Protein AF-A0A9E5DSZ0-F1 (afdb_monomer_lite)

Structure (mmCIF, N/CA/C/O backbone):
data_AF-A0A9E5DSZ0-F1
#
_entry.id   AF-A0A9E5DSZ0-F1
#
loop_
_atom_site.group_PDB
_atom_site.id
_atom_site.type_symbol
_atom_site.label_atom_id
_atom_site.label_alt_id
_atom_site.label_comp_id
_atom_site.label_asym_id
_atom_site.label_entity_id
_atom_site.label_seq_id
_atom_site.pdbx_PDB_ins_code
_atom_site.Cartn_x
_atom_site.Cartn_y
_atom_site.Cartn_z
_atom_site.occupancy
_atom_site.B_iso_or_equiv
_atom_site.auth_seq_id
_atom_site.auth_comp_id
_atom_site.auth_asym_id
_atom_site.auth_atom_id
_atom_site.pdbx_PDB_model_num
ATOM 1 N N . MET A 1 1 ? 13.995 -5.924 -33.086 1.00 34.78 1 MET A N 1
ATOM 2 C CA . MET A 1 1 ? 14.796 -6.522 -31.999 1.00 34.78 1 MET A CA 1
ATOM 3 C C . MET A 1 1 ? 14.530 -5.696 -30.753 1.00 34.78 1 MET A C 1
ATOM 5 O O . MET A 1 1 ? 15.194 -4.693 -30.542 1.00 34.78 1 MET A O 1
ATOM 9 N N . THR A 1 2 ? 13.468 -6.010 -30.015 1.00 39.19 2 THR A N 1
ATOM 10 C CA . THR A 1 2 ? 13.173 -5.355 -28.736 1.00 39.19 2 THR A CA 1
ATOM 11 C C . THR A 1 2 ? 14.132 -5.929 -27.705 1.00 39.19 2 THR A C 1
ATOM 13 O O . THR A 1 2 ? 14.076 -7.113 -27.388 1.00 39.19 2 THR A O 1
ATOM 16 N N . SER A 1 3 ? 15.076 -5.104 -27.262 1.00 38.94 3 SER A N 1
ATOM 17 C CA . SER A 1 3 ? 15.970 -5.433 -26.160 1.00 38.94 3 SER A CA 1
ATOM 18 C C . SER A 1 3 ? 15.102 -5.612 -24.912 1.00 38.94 3 SER A C 1
ATOM 20 O O . SER A 1 3 ? 14.600 -4.626 -24.380 1.00 38.94 3 SER A O 1
ATOM 22 N N . SER A 1 4 ? 14.859 -6.853 -24.482 1.00 49.28 4 SER A N 1
ATOM 23 C CA . SER A 1 4 ? 14.374 -7.124 -23.126 1.00 49.28 4 SER A CA 1
ATOM 24 C C . SER A 1 4 ? 15.507 -6.732 -22.189 1.00 49.28 4 SER A C 1
ATOM 26 O O . SER A 1 4 ? 16.421 -7.519 -21.946 1.00 49.28 4 SER A O 1
ATOM 28 N N . ALA A 1 5 ? 15.511 -5.474 -21.752 1.00 63.44 5 ALA A N 1
ATOM 29 C CA . ALA A 1 5 ? 16.403 -5.041 -20.694 1.00 63.44 5 ALA A CA 1
ATOM 30 C C . ALA A 1 5 ? 16.114 -5.918 -19.467 1.00 63.44 5 ALA A C 1
ATOM 32 O O . ALA A 1 5 ? 14.961 -6.145 -19.109 1.00 63.44 5 ALA A O 1
ATOM 33 N N . MET A 1 6 ? 17.158 -6.498 -18.880 1.00 81.94 6 MET A N 1
ATOM 34 C CA . MET A 1 6 ? 17.010 -7.232 -17.627 1.00 81.94 6 MET A CA 1
ATOM 35 C C . MET A 1 6 ? 16.632 -6.247 -16.520 1.00 81.94 6 MET A C 1
ATOM 37 O O . MET A 1 6 ? 17.188 -5.149 -16.465 1.00 81.94 6 MET A O 1
ATOM 41 N N . ILE A 1 7 ? 15.720 -6.661 -15.635 1.00 86.25 7 ILE A N 1
ATOM 42 C CA . ILE A 1 7 ? 15.458 -5.964 -14.371 1.00 86.25 7 ILE A CA 1
ATOM 43 C C . ILE A 1 7 ? 16.793 -5.734 -13.659 1.00 86.25 7 ILE A C 1
ATOM 45 O O . ILE A 1 7 ? 17.616 -6.643 -13.529 1.00 86.25 7 ILE A O 1
ATOM 49 N N . THR A 1 8 ? 17.004 -4.505 -13.212 1.00 88.38 8 THR A N 1
ATOM 50 C CA . THR A 1 8 ? 18.243 -4.046 -12.593 1.00 88.38 8 THR A CA 1
ATOM 51 C C . THR A 1 8 ? 18.118 -3.995 -11.074 1.00 88.38 8 THR A C 1
ATOM 53 O O . THR A 1 8 ? 17.025 -3.996 -10.502 1.00 88.38 8 THR A O 1
ATOM 56 N N . ILE A 1 9 ? 19.260 -3.902 -10.391 1.00 86.12 9 ILE A N 1
ATOM 57 C CA . ILE A 1 9 ? 19.278 -3.694 -8.940 1.00 86.12 9 ILE A CA 1
ATOM 58 C C . ILE A 1 9 ? 18.678 -2.340 -8.532 1.00 86.12 9 ILE A C 1
ATOM 60 O O . ILE A 1 9 ? 18.135 -2.219 -7.433 1.00 86.12 9 ILE A O 1
ATOM 64 N N . ASP A 1 10 ? 18.726 -1.345 -9.419 1.00 88.94 10 ASP A N 1
ATOM 65 C CA . ASP A 1 10 ? 18.137 -0.031 -9.172 1.00 88.94 10 ASP A CA 1
ATOM 66 C C . ASP A 1 10 ? 16.605 -0.099 -9.175 1.00 88.94 10 ASP A C 1
ATOM 68 O O . ASP A 1 10 ? 15.981 0.511 -8.308 1.00 88.94 10 ASP A O 1
ATOM 72 N N . ASP A 1 11 ? 15.999 -0.930 -10.032 1.00 89.88 11 ASP A N 1
ATOM 73 C CA . ASP A 1 11 ? 14.547 -1.180 -10.027 1.00 89.88 11 ASP A CA 1
ATOM 74 C C . ASP A 1 11 ? 14.088 -1.768 -8.683 1.00 89.88 11 ASP A C 1
ATOM 76 O O . ASP A 1 11 ? 13.119 -1.318 -8.061 1.00 89.88 11 ASP A O 1
ATOM 80 N N . VAL A 1 12 ? 14.839 -2.756 -8.189 1.00 88.19 12 VAL A N 1
ATOM 81 C CA . VAL A 1 12 ? 14.588 -3.422 -6.905 1.00 88.19 12 VAL A CA 1
ATOM 82 C C . VAL A 1 12 ? 14.749 -2.459 -5.729 1.00 88.19 12 VAL A C 1
ATOM 84 O O . VAL A 1 12 ? 13.949 -2.495 -4.784 1.00 88.19 12 VAL A O 1
ATOM 87 N N . ARG A 1 13 ? 15.765 -1.590 -5.782 1.00 88.50 13 ARG A N 1
ATOM 88 C CA . ARG A 1 13 ? 16.024 -0.570 -4.761 1.00 88.50 13 ARG A CA 1
ATOM 89 C C . ARG A 1 13 ? 14.938 0.501 -4.755 1.00 88.50 13 ARG A C 1
ATOM 91 O O . ARG A 1 13 ? 14.473 0.864 -3.676 1.00 88.50 13 ARG A O 1
ATOM 98 N N . ALA A 1 14 ? 14.507 0.970 -5.923 1.00 91.25 14 ALA A N 1
ATOM 99 C CA . ALA A 1 14 ? 13.444 1.962 -6.046 1.00 91.25 14 ALA A CA 1
ATOM 100 C C . ALA A 1 14 ? 12.129 1.445 -5.444 1.00 91.25 14 ALA A C 1
ATOM 102 O O . ALA A 1 14 ? 11.515 2.130 -4.626 1.00 91.25 14 ALA A O 1
ATOM 103 N N . ALA A 1 15 ? 11.743 0.204 -5.761 1.00 92.00 15 ALA A N 1
ATOM 104 C CA . ALA A 1 15 ? 10.557 -0.440 -5.190 1.00 92.00 15 ALA A CA 1
ATOM 105 C C . ALA A 1 15 ? 10.630 -0.571 -3.661 1.00 92.00 15 ALA A C 1
ATOM 107 O O . ALA A 1 15 ? 9.692 -0.188 -2.959 1.00 92.00 15 ALA A O 1
ATOM 108 N N . GLY A 1 16 ? 11.755 -1.067 -3.133 1.00 89.44 16 GLY A N 1
ATOM 109 C CA . GLY A 1 16 ? 11.957 -1.189 -1.687 1.00 89.44 16 GLY A CA 1
ATOM 110 C C . GLY 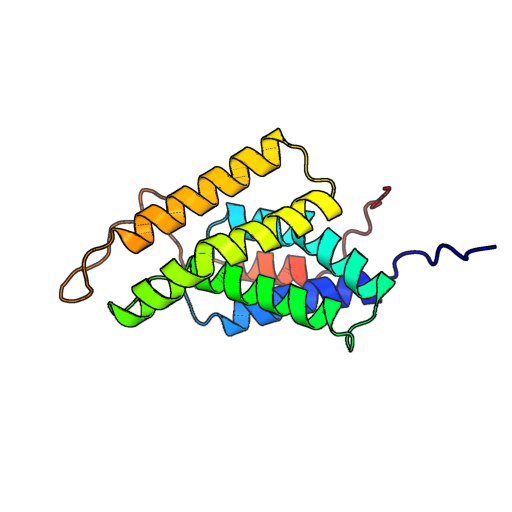A 1 16 ? 11.938 0.164 -0.969 1.00 89.44 16 GLY A C 1
ATOM 111 O O . GLY A 1 16 ? 11.323 0.297 0.090 1.00 89.44 16 GLY A O 1
ATOM 112 N N . SER A 1 17 ? 12.558 1.185 -1.569 1.00 90.38 17 SER A N 1
ATOM 113 C CA . SER A 1 17 ? 12.567 2.551 -1.042 1.00 90.38 17 SER A CA 1
ATOM 114 C C . SER A 1 17 ? 11.162 3.156 -1.006 1.00 90.38 17 SER A C 1
ATOM 116 O O . SER A 1 17 ? 10.767 3.700 0.022 1.00 90.38 17 SER A O 1
ATOM 118 N N . ALA A 1 18 ? 10.375 2.994 -2.074 1.00 92.88 18 ALA A N 1
ATOM 119 C CA . ALA A 1 18 ? 9.012 3.513 -2.149 1.00 92.88 18 ALA A CA 1
ATOM 120 C C . ALA A 1 18 ? 8.085 2.902 -1.087 1.00 92.88 18 ALA A C 1
ATOM 122 O O . ALA A 1 18 ? 7.369 3.638 -0.410 1.00 92.88 18 ALA A O 1
ATOM 123 N N . ILE A 1 19 ? 8.127 1.576 -0.899 1.00 91.88 19 ILE A N 1
ATOM 124 C CA . ILE A 1 19 ? 7.336 0.895 0.141 1.00 91.88 19 ILE A CA 1
ATOM 125 C C . ILE A 1 19 ? 7.735 1.402 1.526 1.00 91.88 19 ILE A C 1
ATOM 127 O O . ILE A 1 19 ? 6.875 1.711 2.346 1.00 91.88 19 ILE A O 1
ATOM 131 N N . ARG A 1 20 ? 9.038 1.521 1.786 1.00 86.12 20 ARG A N 1
ATOM 132 C CA 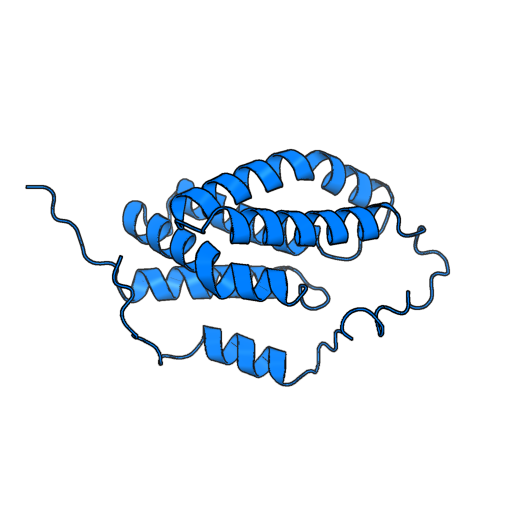. ARG A 1 20 ? 9.535 1.989 3.079 1.00 86.12 20 ARG A CA 1
ATOM 133 C C . ARG A 1 20 ? 9.115 3.418 3.380 1.00 86.12 20 ARG A C 1
ATOM 135 O O . ARG A 1 20 ? 8.656 3.678 4.484 1.00 86.12 20 ARG A O 1
ATOM 142 N N . GLN A 1 21 ? 9.282 4.321 2.416 1.00 88.44 21 GLN A N 1
ATOM 143 C CA . GLN A 1 21 ? 8.849 5.707 2.566 1.00 88.44 21 GLN A CA 1
ATOM 144 C C . GLN A 1 21 ? 7.347 5.761 2.828 1.00 88.44 21 GLN A C 1
ATOM 146 O O . GLN A 1 21 ? 6.929 6.391 3.784 1.00 88.44 21 GLN A O 1
ATOM 151 N N . ALA A 1 22 ? 6.543 4.994 2.088 1.00 89.75 22 ALA A N 1
ATOM 152 C CA . ALA A 1 22 ? 5.104 4.939 2.322 1.00 89.75 22 ALA A CA 1
ATOM 153 C C . ALA A 1 22 ? 4.732 4.417 3.726 1.00 89.75 22 ALA A C 1
ATOM 155 O O . ALA A 1 22 ? 3.786 4.921 4.324 1.00 89.75 22 ALA A O 1
ATOM 156 N N . ILE A 1 23 ? 5.466 3.435 4.267 1.00 84.50 23 ILE A N 1
ATOM 157 C CA . ILE A 1 23 ? 5.273 2.943 5.644 1.00 84.50 23 ILE A CA 1
ATOM 158 C C . ILE A 1 23 ? 5.683 4.008 6.668 1.00 84.50 23 ILE A C 1
ATOM 160 O O . ILE A 1 23 ? 4.974 4.204 7.650 1.00 84.50 23 ILE A O 1
ATOM 164 N N . ALA A 1 24 ? 6.805 4.696 6.446 1.00 83.31 24 ALA A N 1
ATOM 165 C CA . ALA A 1 24 ? 7.282 5.757 7.330 1.00 83.31 24 ALA A CA 1
ATOM 166 C C . ALA A 1 24 ? 6.342 6.979 7.334 1.00 83.31 24 ALA A C 1
ATOM 168 O O . ALA A 1 24 ? 6.083 7.538 8.395 1.00 83.31 24 ALA A O 1
ATOM 169 N N . ASP A 1 25 ? 5.798 7.345 6.169 1.00 81.06 25 ASP A N 1
ATOM 170 C CA . ASP A 1 25 ? 4.881 8.475 5.970 1.00 81.06 25 ASP A CA 1
ATOM 171 C C . ASP A 1 25 ? 3.507 8.255 6.623 1.00 81.06 25 ASP A C 1
ATOM 173 O O . ASP A 1 25 ? 2.800 9.217 6.914 1.00 81.06 25 ASP A O 1
ATOM 177 N N . ALA A 1 26 ? 3.092 6.999 6.812 1.00 76.75 26 ALA A N 1
ATOM 178 C CA . ALA A 1 26 ? 1.753 6.665 7.288 1.00 76.75 26 ALA A CA 1
ATOM 179 C C . ALA A 1 26 ? 1.503 7.040 8.765 1.00 76.75 26 ALA A C 1
ATOM 181 O O . ALA A 1 26 ? 0.351 7.000 9.182 1.00 76.75 26 ALA A O 1
ATOM 182 N N . ASP A 1 27 ? 2.547 7.393 9.530 1.00 69.06 27 ASP A N 1
ATOM 183 C CA . ASP A 1 27 ? 2.495 7.874 10.925 1.00 69.06 27 ASP A CA 1
ATOM 184 C C . ASP A 1 27 ? 1.418 7.178 11.786 1.00 69.06 27 ASP A C 1
ATOM 186 O O . ASP A 1 27 ? 0.441 7.776 12.240 1.00 69.06 27 ASP A O 1
ATOM 190 N N . GLY A 1 28 ? 1.554 5.858 11.957 1.00 68.06 28 GLY A N 1
ATOM 191 C CA . GLY A 1 28 ? 0.538 5.028 12.602 1.00 68.06 28 GLY A CA 1
ATOM 192 C C . GLY A 1 28 ? 1.056 3.679 13.110 1.00 68.06 28 GLY A C 1
ATOM 193 O O . GLY A 1 28 ? 2.244 3.369 12.973 1.00 68.06 28 GLY A O 1
ATOM 194 N N . PRO A 1 29 ? 0.183 2.859 13.733 1.00 71.88 29 PRO A N 1
ATOM 195 C CA . PRO A 1 29 ? 0.531 1.493 14.107 1.00 71.88 29 PRO A CA 1
ATOM 196 C C . PRO A 1 29 ? 0.976 0.687 12.885 1.00 71.88 29 PRO A C 1
ATOM 198 O O . PRO A 1 29 ? 0.610 0.987 11.748 1.00 71.88 29 PRO A O 1
ATOM 201 N N . LEU A 1 30 ? 1.746 -0.374 13.130 1.00 69.06 30 LEU A N 1
ATOM 202 C CA . LEU A 1 30 ? 2.203 -1.233 12.046 1.00 69.06 30 LEU A CA 1
ATOM 203 C C . LEU A 1 30 ? 1.019 -1.819 11.275 1.00 69.06 30 LEU A C 1
ATOM 205 O O . LEU A 1 30 ? 0.060 -2.284 11.903 1.00 69.06 30 LEU A O 1
ATOM 209 N N . PRO A 1 31 ? 1.102 -1.854 9.933 1.00 80.81 31 PRO A N 1
ATOM 210 C CA . PRO A 1 31 ? 0.094 -2.520 9.136 1.00 80.81 31 PRO A CA 1
ATOM 211 C C . PRO A 1 31 ? -0.020 -4.002 9.524 1.00 80.81 31 PRO A C 1
ATOM 213 O O . PRO A 1 31 ? 0.981 -4.614 9.918 1.00 80.81 31 PRO A O 1
ATOM 216 N N . PRO A 1 32 ? -1.209 -4.610 9.376 1.00 83.31 32 PRO A N 1
ATOM 217 C CA . PRO A 1 32 ? -1.393 -6.037 9.609 1.00 83.31 32 PRO A CA 1
ATOM 218 C C . PRO A 1 32 ? -0.382 -6.889 8.830 1.00 83.31 32 PRO A C 1
ATOM 220 O O . PRO A 1 32 ? -0.031 -6.564 7.694 1.00 83.31 32 PRO A O 1
ATOM 223 N N . ALA A 1 33 ? 0.047 -8.012 9.415 1.00 82.06 33 ALA A N 1
ATOM 224 C CA . ALA A 1 33 ? 1.100 -8.861 8.848 1.00 82.06 33 ALA A CA 1
ATOM 225 C C . ALA A 1 33 ? 0.830 -9.269 7.389 1.00 82.06 33 ALA A C 1
ATOM 227 O O . ALA A 1 33 ? 1.725 -9.156 6.557 1.00 82.06 33 ALA A O 1
ATOM 228 N N . PHE A 1 34 ? -0.411 -9.636 7.054 1.00 86.12 34 PHE A N 1
ATOM 229 C CA . PHE A 1 34 ? -0.778 -10.023 5.689 1.00 86.12 34 PHE A CA 1
ATOM 230 C C . PHE A 1 34 ? -0.565 -8.905 4.660 1.00 86.12 34 PHE A C 1
ATOM 232 O O . PHE A 1 34 ? -0.205 -9.168 3.512 1.00 86.12 34 PHE A O 1
ATOM 239 N N . LEU A 1 35 ? -0.769 -7.645 5.063 1.00 91.00 35 LEU A N 1
ATOM 240 C CA . LEU A 1 35 ? -0.555 -6.497 4.193 1.00 91.00 35 LEU A CA 1
ATOM 241 C C . LEU A 1 35 ? 0.940 -6.260 3.991 1.00 91.00 35 LEU A C 1
ATOM 243 O O . LEU A 1 35 ? 1.373 -5.999 2.874 1.00 91.00 35 LEU A O 1
ATOM 247 N N . ILE A 1 36 ? 1.740 -6.401 5.045 1.00 86.81 36 ILE A N 1
ATOM 248 C CA . ILE A 1 36 ? 3.195 -6.325 4.929 1.00 86.81 36 ILE A CA 1
ATOM 249 C C . ILE A 1 36 ? 3.736 -7.445 4.033 1.00 86.81 36 ILE A C 1
ATOM 251 O O . ILE A 1 36 ? 4.523 -7.173 3.131 1.00 86.81 36 ILE A O 1
ATOM 255 N N . GLU A 1 37 ? 3.295 -8.687 4.226 1.00 86.50 37 GLU A N 1
ATOM 256 C CA . GLU A 1 37 ? 3.697 -9.827 3.395 1.00 86.50 37 GLU A CA 1
ATOM 257 C C . GLU A 1 37 ? 3.364 -9.587 1.921 1.00 86.50 37 GLU A C 1
ATOM 259 O O . GLU A 1 37 ? 4.233 -9.749 1.062 1.00 86.50 37 GLU A O 1
ATOM 264 N N . PHE A 1 38 ? 2.152 -9.111 1.632 1.00 94.00 38 PHE A N 1
ATOM 265 C CA . PHE A 1 38 ? 1.746 -8.693 0.293 1.00 94.00 38 PHE A CA 1
ATOM 266 C C . PHE A 1 38 ? 2.640 -7.580 -0.279 1.00 94.00 38 PHE A C 1
ATOM 268 O O . PHE A 1 38 ? 3.094 -7.677 -1.422 1.00 94.00 38 PHE A O 1
ATOM 275 N N . LEU A 1 39 ? 2.931 -6.541 0.514 1.00 93.69 39 LEU A N 1
ATOM 276 C CA . LEU A 1 39 ? 3.759 -5.414 0.084 1.00 93.69 39 LEU A CA 1
ATOM 277 C C . LEU A 1 39 ? 5.183 -5.856 -0.272 1.00 93.69 39 LEU A C 1
ATOM 279 O O . LEU A 1 39 ? 5.730 -5.423 -1.282 1.00 93.69 39 LEU A O 1
ATOM 283 N N . LEU A 1 40 ? 5.772 -6.739 0.536 1.00 88.06 40 LEU A N 1
ATOM 284 C CA . LEU A 1 40 ? 7.145 -7.220 0.365 1.00 88.06 40 LEU A CA 1
ATOM 285 C C . LEU A 1 40 ? 7.311 -8.273 -0.738 1.00 88.06 40 LEU A C 1
ATOM 287 O O . LEU A 1 40 ? 8.439 -8.506 -1.179 1.00 88.06 40 LEU A O 1
ATOM 291 N N . SER A 1 41 ? 6.214 -8.892 -1.175 1.00 88.56 41 SER A N 1
ATOM 292 C CA . SER A 1 41 ? 6.192 -9.923 -2.212 1.00 88.56 41 SER A CA 1
ATOM 293 C C . SER A 1 41 ? 5.627 -9.365 -3.520 1.00 88.56 41 SER A C 1
ATOM 295 O O . SER A 1 41 ? 6.352 -8.759 -4.312 1.00 88.56 41 SER A O 1
ATOM 297 N N . GLU A 1 42 ? 4.329 -9.537 -3.739 1.00 92.06 42 GLU A N 1
ATOM 298 C CA . GLU A 1 42 ? 3.670 -9.307 -5.020 1.00 92.06 42 GLU A CA 1
ATOM 299 C C . GLU A 1 42 ? 3.606 -7.831 -5.387 1.00 92.06 42 GLU A C 1
ATOM 301 O O . GLU A 1 42 ? 3.890 -7.452 -6.525 1.00 92.06 42 GLU A O 1
ATOM 306 N N . TRP A 1 43 ? 3.348 -6.961 -4.412 1.00 96.44 43 TRP A N 1
ATOM 307 C CA . TRP A 1 43 ? 3.324 -5.526 -4.674 1.00 96.44 43 TRP A CA 1
ATOM 308 C C . TRP A 1 43 ? 4.708 -4.973 -5.024 1.00 96.44 43 TRP A C 1
ATOM 310 O O . TRP A 1 43 ? 4.843 -4.141 -5.923 1.00 96.44 43 TRP A O 1
ATOM 320 N N . ARG A 1 44 ? 5.763 -5.468 -4.362 1.00 94.19 44 ARG A N 1
ATOM 321 C CA . ARG A 1 44 ? 7.146 -5.115 -4.698 1.00 94.19 44 ARG A CA 1
ATOM 322 C C . ARG A 1 44 ? 7.492 -5.552 -6.118 1.00 94.19 44 ARG A C 1
ATOM 324 O O . ARG A 1 44 ? 8.102 -4.763 -6.831 1.00 94.19 44 ARG A O 1
ATOM 331 N N . ARG A 1 45 ? 7.083 -6.750 -6.556 1.00 91.38 45 ARG A N 1
ATOM 332 C CA . ARG A 1 45 ? 7.269 -7.198 -7.953 1.00 91.38 45 ARG A CA 1
ATOM 333 C C . ARG A 1 45 ? 6.579 -6.256 -8.940 1.00 91.38 45 ARG A C 1
ATOM 335 O O . ARG A 1 45 ? 7.195 -5.864 -9.928 1.00 91.38 45 ARG A O 1
ATOM 342 N N . TYR A 1 46 ? 5.351 -5.832 -8.639 1.00 95.06 46 TYR A N 1
ATOM 343 C CA . TYR A 1 46 ? 4.629 -4.865 -9.467 1.00 95.06 46 TYR A CA 1
ATOM 344 C C . TYR A 1 46 ? 5.343 -3.506 -9.552 1.00 95.06 46 TYR A C 1
ATOM 346 O O . TYR A 1 46 ? 5.500 -2.957 -10.643 1.00 95.06 46 TYR A O 1
ATOM 354 N N . LEU A 1 47 ? 5.840 -2.990 -8.424 1.00 94.81 47 LEU A N 1
ATOM 355 C CA . LEU A 1 47 ? 6.640 -1.764 -8.390 1.00 94.81 47 LEU A CA 1
ATOM 356 C C . LEU A 1 47 ? 7.929 -1.909 -9.210 1.00 94.81 47 LEU A C 1
ATOM 358 O O . LEU A 1 47 ? 8.210 -1.054 -10.044 1.00 94.81 47 LEU A O 1
ATOM 362 N N . VAL A 1 48 ? 8.682 -2.999 -9.036 1.00 93.81 48 VAL A N 1
ATOM 363 C CA . VAL A 1 48 ? 9.900 -3.271 -9.822 1.00 93.81 48 VAL A CA 1
ATOM 364 C C . VAL A 1 48 ? 9.596 -3.262 -11.317 1.00 93.81 48 VAL A C 1
ATOM 366 O O . VAL A 1 48 ? 10.296 -2.600 -12.079 1.00 93.81 48 VAL A O 1
ATOM 369 N N . TYR A 1 49 ? 8.527 -3.945 -11.730 1.00 92.75 49 TYR A N 1
ATOM 370 C CA . TYR A 1 49 ? 8.088 -3.958 -13.120 1.00 92.75 49 TYR A CA 1
ATOM 371 C C . TYR A 1 49 ? 7.773 -2.545 -13.632 1.00 92.75 49 TYR A C 1
ATOM 373 O O . TYR A 1 49 ? 8.278 -2.150 -14.680 1.00 92.75 49 TYR A O 1
ATOM 381 N N . LEU A 1 50 ? 6.992 -1.752 -12.892 1.00 93.44 50 LEU A N 1
ATOM 382 C CA . LEU A 1 50 ? 6.641 -0.394 -13.319 1.00 93.44 50 LEU A CA 1
ATOM 383 C C . LEU A 1 50 ? 7.843 0.550 -13.371 1.00 93.44 50 LEU A C 1
ATOM 385 O O . LEU A 1 50 ? 7.949 1.336 -14.313 1.00 93.44 50 LEU A O 1
ATOM 389 N N . HIS A 1 51 ? 8.748 0.466 -12.395 1.00 94.25 51 HIS A N 1
ATOM 390 C CA . HIS A 1 51 ? 9.983 1.244 -12.415 1.00 94.25 51 HIS A CA 1
ATOM 391 C C . HIS A 1 51 ? 10.829 0.881 -13.632 1.00 94.25 51 HIS A C 1
ATOM 393 O O . HIS A 1 51 ? 11.281 1.767 -14.348 1.00 94.25 51 HIS A O 1
ATOM 399 N N . HIS A 1 52 ? 10.974 -0.411 -13.917 1.00 93.06 52 HIS A N 1
ATOM 400 C CA . HIS A 1 52 ? 11.741 -0.876 -15.062 1.00 93.06 52 HIS A CA 1
ATOM 401 C C . HIS A 1 52 ? 11.158 -0.383 -16.396 1.00 93.06 52 HIS A C 1
ATOM 403 O O . HIS A 1 52 ? 11.892 0.033 -17.290 1.00 93.06 52 HIS A O 1
ATOM 409 N N . GLN A 1 53 ? 9.828 -0.404 -16.535 1.00 92.88 53 GLN A N 1
ATOM 410 C CA . GLN A 1 53 ? 9.154 0.001 -17.772 1.00 92.88 53 GLN A CA 1
ATOM 411 C C . GLN A 1 53 ? 9.132 1.518 -17.993 1.00 92.88 53 GLN A C 1
ATOM 413 O O . GLN A 1 53 ? 9.118 1.968 -19.140 1.00 92.88 53 GLN A O 1
ATOM 418 N N . HIS A 1 54 ? 9.076 2.316 -16.924 1.00 92.62 54 HIS A N 1
ATOM 419 C CA . HIS A 1 54 ? 8.759 3.743 -17.041 1.00 92.62 54 HIS A CA 1
ATOM 420 C C . HIS A 1 54 ? 9.740 4.686 -16.334 1.00 92.62 54 HIS A C 1
ATOM 422 O O . HIS A 1 54 ? 9.793 5.864 -16.682 1.00 92.62 54 HIS A O 1
ATOM 428 N N . GLY A 1 55 ? 10.523 4.197 -15.375 1.00 90.94 55 GLY A N 1
ATOM 429 C CA . GLY A 1 55 ? 11.406 4.995 -14.527 1.00 90.94 55 GLY A CA 1
ATOM 430 C C . GLY A 1 55 ? 10.686 5.721 -13.384 1.00 90.94 55 GLY A C 1
ATOM 431 O O . GLY A 1 55 ? 9.458 5.858 -13.367 1.00 90.94 55 GLY A O 1
ATOM 432 N N . VAL A 1 56 ? 11.476 6.205 -12.421 1.00 88.50 56 VAL A N 1
ATOM 433 C CA . VAL A 1 56 ? 11.010 6.856 -11.180 1.00 88.50 56 VAL A CA 1
ATOM 434 C C . VAL A 1 56 ? 10.283 8.192 -11.396 1.00 88.50 56 VAL A C 1
ATOM 436 O O . VAL A 1 56 ? 9.401 8.541 -10.620 1.00 88.50 56 VAL A O 1
ATOM 439 N N . ASP A 1 57 ? 10.591 8.930 -12.462 1.00 89.88 57 ASP A N 1
ATOM 440 C CA . ASP A 1 57 ? 9.980 10.247 -12.725 1.00 89.88 57 ASP A CA 1
ATOM 441 C C . ASP A 1 57 ? 8.670 10.152 -13.525 1.00 89.88 57 ASP A C 1
ATOM 443 O O . ASP A 1 57 ? 8.103 11.153 -13.969 1.00 89.88 57 ASP A O 1
ATOM 447 N N . SER A 1 58 ? 8.180 8.933 -13.749 1.00 94.50 58 SER A N 1
ATOM 448 C CA . SER A 1 58 ? 7.030 8.687 -14.607 1.00 94.50 58 SER A CA 1
ATOM 449 C C . SER A 1 58 ? 5.698 8.795 -13.863 1.00 94.50 58 SER A C 1
ATOM 451 O O . SER A 1 58 ? 5.566 8.428 -12.694 1.00 94.50 58 SER A O 1
ATOM 453 N N . ALA A 1 59 ? 4.659 9.243 -14.573 1.00 95.25 59 ALA A N 1
ATOM 454 C CA . ALA A 1 59 ? 3.302 9.274 -14.030 1.00 95.25 59 ALA A CA 1
ATOM 455 C C . ALA A 1 59 ? 2.784 7.881 -13.593 1.00 95.25 59 ALA A C 1
ATOM 457 O O . ALA A 1 59 ? 2.174 7.804 -12.525 1.00 95.25 59 ALA A O 1
ATOM 458 N N . PRO A 1 60 ? 3.041 6.774 -14.329 1.00 93.94 60 PRO A N 1
ATOM 459 C CA . PRO A 1 60 ? 2.688 5.429 -13.869 1.00 93.94 60 PRO A CA 1
ATOM 460 C C . PRO A 1 60 ? 3.356 5.046 -12.544 1.00 93.94 60 PRO A C 1
ATOM 462 O O . PRO A 1 60 ? 2.685 4.522 -11.654 1.00 93.94 60 PRO A O 1
ATOM 465 N N . TRP A 1 61 ? 4.648 5.352 -12.382 1.00 95.75 61 TRP A N 1
ATOM 466 C CA . TRP A 1 61 ? 5.359 5.115 -11.128 1.00 95.75 61 TRP A CA 1
ATOM 467 C C . TRP A 1 61 ? 4.767 5.938 -9.980 1.00 95.75 61 TRP A C 1
ATOM 469 O O . TRP A 1 61 ? 4.374 5.383 -8.954 1.00 95.75 61 TRP A O 1
ATOM 479 N N . ALA A 1 62 ? 4.620 7.252 -10.168 1.00 95.62 62 ALA A N 1
ATOM 480 C CA . ALA A 1 62 ? 4.040 8.128 -9.154 1.00 95.62 62 ALA A CA 1
ATOM 481 C C . ALA A 1 62 ? 2.637 7.660 -8.725 1.00 95.62 62 ALA A C 1
ATOM 483 O O . ALA A 1 62 ? 2.330 7.628 -7.531 1.00 95.62 62 ALA A O 1
ATOM 484 N N . SER A 1 63 ? 1.813 7.221 -9.684 1.00 95.44 63 SER A N 1
ATOM 485 C CA . SER A 1 63 ? 0.474 6.693 -9.420 1.00 95.44 63 SER A CA 1
ATOM 486 C C . SER A 1 63 ? 0.495 5.423 -8.569 1.00 95.44 63 SER A C 1
ATOM 488 O O . SER A 1 63 ? -0.335 5.290 -7.675 1.00 95.44 63 SER A O 1
ATOM 490 N N . VAL A 1 64 ? 1.402 4.471 -8.813 1.00 96.06 64 VAL A N 1
ATOM 491 C CA . VAL A 1 64 ? 1.432 3.229 -8.018 1.00 96.06 64 VAL A CA 1
ATOM 492 C C . VAL A 1 64 ? 2.019 3.450 -6.622 1.00 96.06 64 VAL A C 1
ATOM 494 O O . VAL A 1 64 ? 1.578 2.827 -5.651 1.00 96.06 64 VAL A O 1
ATOM 497 N N . VAL A 1 65 ? 2.963 4.384 -6.478 1.00 96.06 65 VAL A N 1
ATOM 498 C CA . VAL A 1 65 ? 3.466 4.786 -5.159 1.00 96.06 65 VAL A CA 1
ATOM 499 C C . VAL A 1 65 ? 2.341 5.453 -4.356 1.00 96.06 65 VAL A C 1
ATOM 501 O O . VAL A 1 65 ? 2.177 5.155 -3.175 1.00 96.06 65 VAL A O 1
ATOM 504 N N . ASP A 1 66 ? 1.502 6.275 -4.990 1.00 95.50 66 ASP A N 1
ATOM 505 C CA . ASP A 1 66 ? 0.291 6.820 -4.362 1.00 95.50 66 ASP A CA 1
ATOM 506 C C . ASP A 1 66 ? -0.706 5.725 -3.934 1.00 95.50 66 ASP A C 1
ATOM 508 O O . ASP A 1 66 ? -1.181 5.740 -2.799 1.00 95.50 66 ASP A O 1
ATOM 512 N N . VAL A 1 67 ? -0.962 4.718 -4.781 1.00 96.69 67 VAL A N 1
ATOM 513 C CA . VAL A 1 67 ? -1.798 3.559 -4.405 1.00 96.69 67 VAL A CA 1
ATOM 514 C C . VAL A 1 67 ? -1.222 2.839 -3.183 1.00 96.69 67 VAL A C 1
ATOM 516 O O . VAL A 1 67 ? -1.973 2.469 -2.285 1.00 96.69 67 VAL A O 1
ATOM 519 N N . THR A 1 68 ? 0.104 2.692 -3.108 1.00 95.75 68 THR A N 1
ATOM 520 C CA . THR A 1 68 ? 0.793 2.091 -1.952 1.00 95.75 68 THR A CA 1
ATOM 521 C C . THR A 1 68 ? 0.514 2.874 -0.669 1.00 95.75 68 THR A C 1
ATOM 523 O O . THR A 1 68 ? 0.139 2.283 0.344 1.00 95.75 68 THR A O 1
ATOM 526 N N . ARG A 1 69 ? 0.632 4.209 -0.717 1.00 93.19 69 ARG A N 1
ATOM 527 C CA . ARG A 1 69 ? 0.319 5.080 0.427 1.00 93.19 69 ARG A CA 1
ATOM 528 C C . ARG A 1 69 ? -1.147 4.970 0.828 1.00 93.19 69 ARG A C 1
ATOM 530 O O . ARG A 1 69 ? -1.442 4.750 1.997 1.00 93.19 69 ARG A O 1
ATOM 537 N N . ARG A 1 70 ? -2.076 5.057 -0.129 1.00 92.50 70 ARG A N 1
ATOM 538 C CA . ARG A 1 70 ? -3.517 4.935 0.147 1.00 92.50 70 ARG A CA 1
ATOM 539 C C . ARG A 1 70 ? -3.893 3.567 0.709 1.00 92.50 70 ARG A C 1
ATOM 541 O O . ARG A 1 70 ? -4.754 3.499 1.580 1.00 92.50 70 ARG A O 1
ATOM 548 N N . LEU A 1 71 ? -3.240 2.495 0.261 1.00 94.50 71 LEU A N 1
ATOM 549 C CA . LEU A 1 71 ? -3.438 1.157 0.812 1.00 94.50 71 LEU A CA 1
ATOM 550 C C . LEU A 1 71 ? -3.039 1.098 2.290 1.00 94.50 71 LEU A C 1
ATOM 552 O O . LEU A 1 71 ? -3.830 0.629 3.107 1.00 94.50 71 LEU A O 1
ATOM 556 N N . LEU A 1 72 ? -1.867 1.629 2.637 1.00 90.56 72 LEU A N 1
ATOM 557 C CA . LEU A 1 72 ? -1.395 1.704 4.021 1.00 90.56 72 LEU A CA 1
ATOM 558 C C . LEU A 1 72 ? -2.303 2.578 4.893 1.00 90.56 72 LEU A C 1
ATOM 560 O O . LEU A 1 72 ? -2.717 2.146 5.964 1.00 90.56 72 LEU A O 1
ATOM 564 N N . LEU A 1 73 ? -2.694 3.759 4.410 1.00 87.00 73 LEU A N 1
ATOM 565 C CA . LEU A 1 73 ? -3.612 4.647 5.130 1.00 87.00 73 LEU A CA 1
ATOM 566 C C . LEU A 1 73 ? -4.999 4.018 5.331 1.00 87.00 73 LEU A C 1
ATOM 568 O O . LEU A 1 73 ? -5.640 4.257 6.349 1.00 87.00 73 LEU A O 1
ATOM 572 N N . SER A 1 74 ? -5.464 3.182 4.395 1.00 89.25 74 SER A N 1
ATOM 573 C CA . SER A 1 74 ? -6.795 2.561 4.473 1.00 89.25 74 SER A CA 1
ATOM 574 C C . SER A 1 74 ? -6.963 1.570 5.627 1.00 89.25 74 SER A C 1
ATOM 576 O O . SER A 1 74 ? -8.095 1.224 5.959 1.00 89.25 74 SER A O 1
ATOM 578 N N . VAL A 1 75 ? -5.860 1.092 6.213 1.00 87.81 75 VAL A N 1
ATOM 579 C CA . VAL A 1 75 ? -5.874 0.139 7.333 1.00 87.81 75 VAL A CA 1
ATOM 580 C C . VAL A 1 75 ? -5.544 0.787 8.678 1.00 87.81 75 VAL A C 1
ATOM 582 O O . VAL A 1 75 ? -5.478 0.088 9.689 1.00 87.81 75 VAL A O 1
ATOM 585 N N . LEU A 1 76 ? -5.334 2.105 8.708 1.00 83.75 76 LEU A N 1
ATOM 586 C CA . LEU A 1 76 ? -5.113 2.831 9.952 1.00 83.75 76 LEU A CA 1
ATOM 587 C C . LEU A 1 76 ? -6.437 3.100 10.682 1.00 83.75 76 LEU A C 1
ATOM 589 O O . LEU A 1 76 ? -7.486 3.214 10.040 1.00 83.75 76 LEU A O 1
ATOM 593 N N . PRO A 1 77 ? -6.405 3.239 12.022 1.00 76.06 77 PRO A N 1
ATOM 594 C CA . PRO A 1 77 ? -7.557 3.693 12.790 1.00 76.06 77 PRO A CA 1
ATOM 595 C C . PRO A 1 77 ? -8.133 4.996 12.224 1.00 76.06 77 PRO A C 1
ATOM 597 O O . PRO A 1 77 ? -7.423 5.988 12.071 1.00 76.06 77 PRO A O 1
ATOM 600 N N . LEU A 1 78 ? -9.431 4.986 11.923 1.00 76.94 78 LEU A N 1
ATOM 601 C CA . LEU A 1 78 ? -10.145 6.155 11.416 1.00 76.94 78 LEU A CA 1
ATOM 602 C C . LEU A 1 78 ? -10.567 7.030 12.600 1.00 76.94 78 LEU A C 1
ATOM 604 O O . LEU A 1 78 ? -11.179 6.524 13.545 1.00 76.94 78 LEU A O 1
ATOM 608 N N . GLY A 1 79 ? -10.245 8.323 12.553 1.00 71.56 79 GLY A N 1
ATOM 609 C CA . GLY A 1 79 ? -10.597 9.276 13.602 1.00 71.56 79 GLY A CA 1
ATOM 610 C C . GLY A 1 79 ? -12.072 9.665 13.557 1.00 71.56 79 GLY A C 1
ATOM 611 O O . GLY A 1 79 ? -12.938 8.926 14.031 1.00 71.56 79 GLY A O 1
ATOM 612 N N . ASP A 1 80 ? -12.368 10.852 13.042 1.00 70.00 80 ASP A N 1
ATOM 613 C CA . ASP A 1 80 ? -13.726 11.401 13.008 1.00 70.00 80 ASP A CA 1
ATOM 614 C C . ASP A 1 80 ? -14.578 10.857 11.839 1.00 70.00 80 ASP A C 1
ATOM 616 O O . ASP A 1 80 ? -14.133 10.075 10.989 1.00 70.00 80 ASP A O 1
ATOM 620 N N . ALA A 1 81 ? -15.860 11.228 11.826 1.00 73.94 81 ALA A N 1
ATOM 621 C CA . ALA A 1 81 ? -16.805 10.834 10.784 1.00 73.94 81 ALA A CA 1
ATOM 622 C C . ALA A 1 81 ? -16.387 11.287 9.369 1.00 73.94 81 ALA A C 1
ATOM 624 O O . ALA A 1 81 ? -16.665 10.575 8.399 1.00 73.94 81 ALA A O 1
ATOM 625 N N . ASP A 1 82 ? -15.680 12.412 9.242 1.00 74.31 82 ASP A N 1
ATOM 626 C CA . ASP A 1 82 ? -15.230 12.942 7.954 1.00 74.31 82 ASP A CA 1
ATOM 627 C C . ASP A 1 82 ? -14.107 12.076 7.373 1.00 74.31 82 ASP A C 1
ATOM 629 O O . ASP A 1 82 ? -14.162 11.685 6.202 1.00 74.31 82 ASP A O 1
ATOM 633 N N . GLN A 1 83 ? -13.145 11.663 8.203 1.00 73.50 83 GLN A N 1
ATOM 634 C CA . GLN A 1 83 ? -12.113 10.700 7.813 1.00 73.50 83 GLN A CA 1
ATOM 635 C C . GLN A 1 83 ? -12.711 9.348 7.407 1.00 73.50 83 GLN A C 1
ATOM 637 O O . GLN A 1 83 ? -12.308 8.774 6.390 1.00 73.50 83 GLN A O 1
ATOM 642 N N . ARG A 1 84 ? -13.716 8.851 8.145 1.00 78.94 84 ARG A N 1
ATOM 643 C CA . ARG A 1 84 ? -14.429 7.615 7.770 1.00 78.94 84 ARG A CA 1
ATOM 644 C C . ARG A 1 84 ? -15.124 7.741 6.418 1.00 78.94 84 ARG A C 1
ATOM 646 O O . ARG A 1 84 ? -15.064 6.810 5.611 1.00 78.94 84 ARG A O 1
ATOM 653 N N . SER A 1 85 ? -15.766 8.878 6.158 1.00 79.19 85 SER A N 1
ATOM 654 C CA . SER A 1 85 ? -16.453 9.152 4.893 1.00 79.19 85 SER A CA 1
ATOM 655 C C . SER A 1 85 ? -15.473 9.201 3.718 1.00 79.19 85 SER A C 1
ATOM 657 O O . SER A 1 85 ? -15.692 8.531 2.707 1.00 79.19 85 SER A O 1
ATOM 659 N N . LEU A 1 86 ? -14.350 9.910 3.871 1.00 77.88 86 LEU A N 1
ATOM 660 C CA . LEU A 1 86 ? -13.306 10.007 2.847 1.0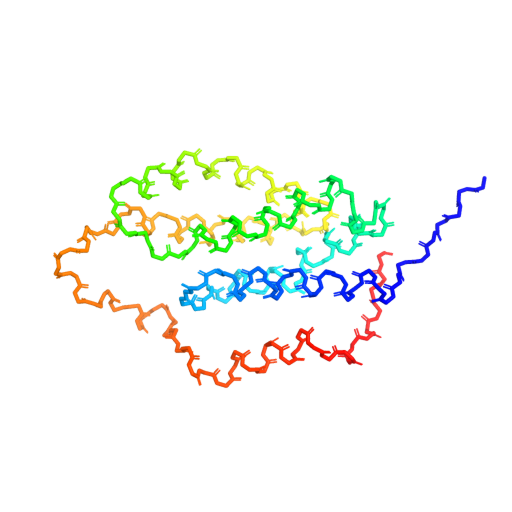0 77.88 86 LEU A CA 1
ATOM 661 C C . LEU A 1 86 ? -12.720 8.638 2.487 1.00 77.88 86 LEU A C 1
ATOM 663 O O . LEU A 1 86 ? -12.618 8.300 1.305 1.00 77.88 86 LEU A O 1
ATOM 667 N N . VAL A 1 87 ? -12.389 7.819 3.490 1.00 77.75 87 VAL A N 1
ATOM 668 C CA . VAL A 1 87 ? -11.881 6.461 3.252 1.00 77.75 87 VAL A CA 1
ATOM 669 C C . VAL A 1 87 ? -12.942 5.602 2.568 1.00 77.75 87 VAL A C 1
ATOM 671 O O . VAL A 1 87 ? -12.654 4.985 1.543 1.00 77.75 87 VAL A O 1
ATOM 674 N N . SER A 1 88 ? -14.188 5.632 3.048 1.00 82.69 88 SER A N 1
ATOM 675 C CA . SER A 1 88 ? -15.296 4.865 2.460 1.00 82.69 88 SER A CA 1
ATOM 676 C C . SER A 1 88 ? -15.509 5.169 0.976 1.00 82.69 88 SER A C 1
ATOM 678 O O . SER A 1 88 ? -15.677 4.252 0.172 1.00 82.69 88 SER A O 1
ATOM 680 N N . GLN A 1 89 ? -15.454 6.447 0.593 1.00 86.06 89 GLN A N 1
ATOM 681 C CA . GLN A 1 89 ? -15.611 6.881 -0.798 1.00 86.06 89 GLN A CA 1
ATOM 682 C C . GLN A 1 89 ? -14.438 6.436 -1.688 1.00 86.06 89 GLN A C 1
ATOM 684 O O . GLN A 1 89 ? -14.629 6.146 -2.870 1.00 86.06 89 GLN A O 1
ATOM 689 N N . GLY A 1 90 ? -13.226 6.351 -1.129 1.00 88.06 90 GLY A N 1
ATOM 690 C CA . GLY A 1 90 ? -12.015 5.950 -1.849 1.00 88.06 90 GLY A CA 1
ATOM 691 C C . GLY A 1 90 ? -11.803 4.437 -1.982 1.00 88.06 90 GLY A C 1
ATOM 692 O O . GLY A 1 90 ? -11.051 4.007 -2.861 1.00 88.06 90 GLY A O 1
ATOM 693 N N . LEU A 1 91 ? -12.459 3.619 -1.152 1.00 89.88 91 LEU A N 1
ATOM 694 C CA . LEU A 1 91 ? -12.170 2.184 -1.024 1.00 89.88 91 LEU A CA 1
ATOM 695 C C . LEU A 1 91 ? -12.382 1.385 -2.313 1.00 89.88 91 LEU A C 1
ATOM 697 O O . LEU A 1 91 ? -11.516 0.598 -2.690 1.00 89.88 91 LEU A O 1
ATOM 701 N N . LEU A 1 92 ? -13.501 1.580 -3.018 1.00 90.06 92 LEU A N 1
ATOM 702 C CA . LEU A 1 92 ? -13.780 0.821 -4.246 1.00 90.06 92 LEU A CA 1
ATOM 703 C C . LEU A 1 92 ? -12.730 1.085 -5.328 1.00 90.06 92 LEU A C 1
ATOM 705 O O . LEU A 1 92 ? -12.263 0.152 -5.984 1.00 90.06 92 LEU A O 1
ATOM 709 N N . ARG A 1 93 ? -12.328 2.352 -5.478 1.00 94.38 93 ARG A N 1
ATOM 710 C CA . ARG A 1 93 ? -11.265 2.746 -6.402 1.00 94.38 93 ARG A CA 1
ATOM 711 C C . ARG A 1 93 ? -9.935 2.112 -6.000 1.00 94.38 93 ARG A C 1
ATOM 713 O O . ARG A 1 93 ? -9.289 1.500 -6.845 1.00 94.38 93 ARG A O 1
ATOM 720 N N . LEU A 1 94 ? -9.567 2.214 -4.723 1.00 95.25 94 LEU A N 1
ATOM 721 C CA . LEU A 1 94 ? -8.336 1.634 -4.190 1.00 95.25 94 LEU A CA 1
ATOM 722 C C . LEU A 1 94 ? -8.272 0.120 -4.433 1.00 95.25 94 LEU A C 1
ATOM 724 O O . LEU A 1 94 ? -7.274 -0.378 -4.941 1.00 95.25 94 LEU A O 1
ATOM 728 N N . VAL A 1 95 ? -9.346 -0.615 -4.137 1.00 95.25 95 VAL A N 1
ATOM 729 C CA . VAL A 1 95 ? -9.413 -2.064 -4.386 1.00 95.25 95 VAL A CA 1
ATOM 730 C C . VAL A 1 95 ? -9.273 -2.378 -5.878 1.00 95.25 95 VAL A C 1
ATOM 732 O O . VAL A 1 95 ? -8.603 -3.347 -6.234 1.00 95.25 95 VAL A O 1
ATOM 735 N N . GLY A 1 96 ? -9.868 -1.566 -6.757 1.00 96.81 96 GLY A N 1
ATOM 736 C CA . GLY A 1 96 ? -9.690 -1.691 -8.205 1.00 96.81 96 GLY A CA 1
ATOM 737 C C . GLY A 1 96 ? -8.229 -1.533 -8.634 1.00 96.81 96 GLY A C 1
ATOM 738 O O . GLY A 1 96 ? -7.711 -2.365 -9.374 1.00 96.81 96 GLY A O 1
ATOM 739 N N . GLU A 1 97 ? -7.542 -0.516 -8.120 1.00 97.06 97 GLU A N 1
ATOM 740 C CA . GLU A 1 97 ? -6.126 -0.254 -8.410 1.00 97.06 97 GLU A CA 1
ATOM 741 C C . GLU A 1 97 ? -5.208 -1.354 -7.843 1.00 97.06 97 GLU A C 1
ATOM 743 O O . GLU A 1 97 ? -4.272 -1.794 -8.512 1.00 97.06 97 GLU A O 1
ATOM 748 N N . VAL A 1 98 ? -5.511 -1.873 -6.649 1.00 97.06 98 VAL A N 1
ATOM 749 C CA . VAL A 1 98 ? -4.781 -3.001 -6.048 1.00 97.06 98 VAL A CA 1
ATOM 750 C C . VAL A 1 98 ? -4.959 -4.281 -6.865 1.00 97.06 98 VAL A C 1
ATOM 752 O O . VAL A 1 98 ? -3.991 -5.004 -7.090 1.00 97.06 98 VAL A O 1
ATOM 755 N N . ARG A 1 99 ? -6.166 -4.550 -7.380 1.00 96.50 99 ARG A N 1
ATOM 756 C CA . ARG A 1 99 ? -6.421 -5.698 -8.267 1.00 96.50 99 ARG A CA 1
ATOM 757 C C . ARG A 1 99 ? -5.608 -5.641 -9.556 1.00 96.50 99 ARG A C 1
ATOM 759 O O . ARG A 1 99 ? -5.138 -6.682 -10.006 1.00 96.50 99 ARG A O 1
ATOM 766 N N . VAL A 1 100 ? -5.411 -4.451 -10.126 1.00 95.69 100 VAL A N 1
ATOM 767 C CA . VAL A 1 100 ? -4.523 -4.279 -11.287 1.00 95.69 100 VAL A CA 1
ATOM 768 C C . VAL A 1 100 ? -3.098 -4.701 -10.927 1.00 95.69 100 VAL A C 1
ATOM 770 O O . VAL A 1 100 ? -2.506 -5.495 -11.652 1.00 95.69 100 VAL A O 1
ATOM 773 N N . GLY A 1 101 ? -2.572 -4.244 -9.787 1.00 93.75 101 GLY A N 1
ATOM 774 C CA . GLY A 1 101 ? -1.227 -4.627 -9.348 1.00 93.75 101 GLY A CA 1
ATOM 775 C C . GLY A 1 101 ? -1.073 -6.123 -9.059 1.00 93.75 101 GLY A C 1
ATOM 776 O O . GLY A 1 101 ? -0.087 -6.717 -9.478 1.00 93.75 101 GLY A O 1
ATOM 777 N N . ILE A 1 102 ? -2.073 -6.752 -8.432 1.00 95.06 102 ILE A N 1
ATOM 778 C CA . ILE A 1 102 ? -2.140 -8.213 -8.226 1.00 95.06 102 ILE A CA 1
ATOM 779 C C . ILE A 1 102 ? -2.038 -8.961 -9.561 1.00 95.06 102 ILE A C 1
ATOM 781 O O . ILE A 1 102 ? -1.256 -9.904 -9.678 1.00 95.06 102 ILE A O 1
ATOM 785 N N . ALA A 1 103 ? -2.822 -8.542 -10.559 1.00 94.31 103 ALA A N 1
ATOM 786 C CA . ALA A 1 103 ? -2.850 -9.194 -11.864 1.00 94.31 103 ALA A CA 1
ATOM 787 C C . ALA A 1 103 ? -1.508 -9.053 -12.596 1.00 94.31 103 ALA A C 1
ATOM 789 O O . ALA A 1 103 ? -1.003 -10.028 -13.145 1.00 94.31 103 ALA A O 1
ATOM 790 N N . VAL A 1 104 ? -0.901 -7.862 -12.562 1.00 93.19 104 VAL A N 1
ATOM 791 C CA . VAL A 1 104 ? 0.417 -7.623 -13.172 1.00 93.19 104 VAL A CA 1
ATOM 792 C C . VAL A 1 104 ? 1.521 -8.401 -12.451 1.00 93.19 104 VAL A C 1
ATOM 794 O O . VAL A 1 104 ? 2.432 -8.901 -13.102 1.00 93.19 104 VAL A O 1
ATOM 797 N N . ALA A 1 105 ? 1.433 -8.547 -11.127 1.00 91.12 105 ALA A N 1
ATOM 798 C CA . ALA A 1 105 ? 2.379 -9.336 -10.341 1.00 91.12 105 ALA A CA 1
ATOM 799 C C . ALA A 1 105 ? 2.243 -10.857 -10.550 1.00 91.12 105 ALA A C 1
ATOM 801 O O . ALA A 1 105 ? 3.094 -11.604 -10.073 1.00 91.12 105 ALA A O 1
ATOM 802 N N . GLY A 1 106 ? 1.192 -11.329 -11.235 1.00 91.38 106 GLY A N 1
ATOM 803 C CA . GLY A 1 106 ? 0.955 -12.757 -11.456 1.00 91.38 106 GLY A CA 1
ATOM 804 C C . GLY A 1 106 ? 0.566 -13.519 -10.185 1.00 91.38 106 GLY A C 1
ATOM 805 O O . GLY A 1 106 ? 0.811 -14.720 -10.084 1.00 91.38 106 GLY A O 1
ATOM 806 N N . MET A 1 107 ? -0.020 -12.833 -9.199 1.00 93.56 107 MET A N 1
ATOM 807 C CA . MET A 1 107 ? -0.467 -13.463 -7.957 1.00 93.56 107 MET A CA 1
ATOM 808 C C . MET A 1 107 ? -1.577 -14.481 -8.251 1.00 93.56 107 MET A C 1
ATOM 810 O O . MET A 1 107 ? -2.562 -14.156 -8.908 1.00 93.56 107 MET A O 1
ATOM 814 N N . ALA A 1 108 ? -1.435 -15.706 -7.736 1.00 93.19 108 ALA A N 1
ATOM 815 C CA . ALA A 1 108 ? -2.419 -16.768 -7.942 1.00 93.19 108 ALA A CA 1
ATOM 816 C C . ALA A 1 108 ? -3.810 -16.384 -7.403 1.00 93.19 108 ALA A C 1
ATOM 818 O O . ALA A 1 108 ? -3.915 -15.816 -6.313 1.00 93.19 108 ALA A O 1
ATOM 819 N N . ASP A 1 109 ? -4.874 -16.777 -8.113 1.00 92.19 109 ASP A N 1
ATOM 820 C CA . ASP A 1 109 ? -6.262 -16.395 -7.799 1.00 92.19 109 ASP A CA 1
ATOM 821 C C . ASP A 1 109 ? -6.649 -16.692 -6.345 1.00 92.19 109 ASP A C 1
ATOM 823 O O . ASP A 1 109 ? -7.128 -15.811 -5.636 1.00 92.19 109 ASP A O 1
ATOM 827 N N . ALA A 1 110 ? -6.348 -17.897 -5.850 1.00 93.06 110 ALA A N 1
ATOM 828 C CA . ALA A 1 110 ? -6.645 -18.277 -4.467 1.00 93.06 110 ALA A CA 1
ATOM 829 C C . ALA A 1 110 ? -5.928 -17.384 -3.432 1.00 93.06 110 ALA A C 1
ATOM 831 O O . ALA A 1 110 ? -6.484 -17.065 -2.380 1.00 93.06 110 ALA A O 1
ATOM 832 N N . ALA A 1 111 ? -4.696 -16.956 -3.725 1.00 91.00 111 ALA A N 1
ATOM 833 C CA . ALA A 1 111 ? -3.946 -16.050 -2.860 1.00 91.00 111 ALA A CA 1
ATOM 834 C C . ALA A 1 111 ? -4.506 -14.618 -2.941 1.00 91.00 111 ALA A C 1
ATOM 836 O O . ALA A 1 111 ? -4.623 -13.948 -1.914 1.00 91.00 111 ALA A O 1
ATOM 837 N N . SER A 1 112 ? -4.902 -14.170 -4.137 1.00 94.50 112 SER A N 1
ATOM 838 C CA . SER A 1 112 ? -5.568 -12.881 -4.346 1.00 94.50 112 SER A CA 1
ATOM 839 C C . SER A 1 112 ? -6.888 -12.795 -3.578 1.00 94.50 112 SER A C 1
ATOM 841 O O . SER A 1 112 ? -7.125 -11.828 -2.851 1.00 94.50 112 SER A O 1
ATOM 843 N N . GLU A 1 113 ? -7.732 -13.824 -3.679 1.00 94.44 113 GLU A N 1
ATOM 844 C CA . GLU A 1 113 ? -9.009 -13.899 -2.968 1.00 94.44 113 GLU A CA 1
ATOM 845 C C . GLU A 1 113 ? -8.818 -13.852 -1.454 1.00 94.44 113 GLU A C 1
ATOM 847 O O . GLU A 1 113 ? -9.523 -13.103 -0.769 1.00 94.44 113 GLU A O 1
ATOM 852 N N . ARG A 1 114 ? -7.831 -14.597 -0.939 1.00 92.38 114 ARG A N 1
ATOM 853 C CA . ARG A 1 114 ? -7.470 -14.575 0.479 1.00 92.38 114 ARG A CA 1
ATOM 854 C C . ARG A 1 114 ? -7.057 -13.173 0.926 1.00 92.38 114 ARG A C 1
ATOM 856 O O . ARG A 1 114 ? -7.640 -12.648 1.873 1.00 92.38 114 ARG A O 1
ATOM 863 N N . PHE A 1 115 ? -6.103 -12.558 0.229 1.00 94.31 115 PHE A N 1
ATOM 864 C CA . PHE A 1 115 ? -5.605 -11.221 0.550 1.00 94.31 115 PHE A CA 1
ATOM 865 C C . PHE A 1 115 ? -6.729 -10.172 0.529 1.00 94.31 115 PHE A C 1
ATOM 867 O O . PHE A 1 115 ? -6.905 -9.414 1.481 1.00 94.31 115 PHE A O 1
ATOM 874 N N . LEU A 1 116 ? -7.550 -10.160 -0.527 1.00 95.56 116 LEU A N 1
ATOM 875 C CA . LEU A 1 116 ? -8.683 -9.238 -0.644 1.00 95.56 116 LEU A CA 1
ATOM 876 C C . LEU A 1 116 ? -9.772 -9.509 0.407 1.00 95.56 116 LEU A C 1
ATOM 878 O O . LEU A 1 116 ? -10.526 -8.599 0.757 1.00 95.56 116 LEU A O 1
ATOM 882 N N . GLY A 1 117 ? -9.887 -10.750 0.885 1.00 91.81 117 GLY A N 1
ATOM 883 C CA . GLY A 1 117 ? -10.735 -11.137 2.010 1.00 91.81 117 GLY A CA 1
ATOM 884 C C . GLY A 1 117 ? -10.265 -10.539 3.331 1.00 91.81 117 GLY A C 1
ATOM 885 O O . GLY A 1 117 ? -11.057 -9.895 4.017 1.00 91.81 117 GLY A O 1
ATOM 886 N N . GLU A 1 118 ? -8.982 -10.698 3.650 1.00 91.25 118 GLU A N 1
ATOM 887 C CA . GLU A 1 118 ? -8.364 -10.146 4.862 1.00 91.25 118 GLU A CA 1
ATOM 888 C C . GLU A 1 118 ? -8.399 -8.607 4.852 1.00 91.25 118 GLU A C 1
ATOM 890 O O . GLU A 1 118 ? -8.815 -7.992 5.836 1.00 91.25 118 GLU A O 1
ATOM 895 N N . LEU A 1 119 ? -8.103 -7.977 3.709 1.00 92.75 119 LEU A N 1
ATOM 896 C CA . LEU A 1 119 ? -8.190 -6.523 3.545 1.00 92.75 119 LEU A CA 1
ATOM 897 C C . LEU A 1 119 ? -9.610 -5.997 3.802 1.00 92.75 119 LEU A C 1
ATOM 899 O O . LEU A 1 119 ? -9.804 -5.052 4.566 1.00 92.75 119 LEU A O 1
ATOM 903 N N . ARG A 1 120 ? -10.624 -6.657 3.230 1.00 91.00 120 ARG A N 1
ATOM 904 C CA . ARG A 1 120 ? -12.034 -6.318 3.467 1.00 91.00 120 ARG A CA 1
ATOM 905 C C . ARG A 1 120 ? -12.433 -6.488 4.931 1.00 91.00 120 ARG A C 1
ATOM 907 O O . ARG A 1 120 ? -13.199 -5.668 5.430 1.00 91.00 120 ARG A O 1
ATOM 914 N N . ALA A 1 121 ? -11.953 -7.529 5.610 1.00 86.94 121 ALA A N 1
ATOM 915 C CA . ALA A 1 121 ? -12.252 -7.741 7.025 1.00 86.94 121 ALA A CA 1
ATOM 916 C C . ALA A 1 121 ? -11.729 -6.580 7.888 1.00 86.94 121 ALA A C 1
ATOM 918 O O . ALA A 1 121 ? -12.465 -6.076 8.736 1.00 86.94 121 ALA A O 1
ATOM 919 N N . VAL A 1 122 ? -10.511 -6.098 7.612 1.00 87.56 122 VAL A N 1
ATOM 920 C CA . VAL A 1 122 ? -9.939 -4.917 8.281 1.00 87.56 122 VAL A CA 1
ATOM 921 C C . VAL A 1 122 ? -10.770 -3.666 8.004 1.00 87.56 122 VAL A C 1
ATOM 923 O O . VAL A 1 122 ? -11.151 -2.968 8.941 1.00 87.56 122 VAL A O 1
ATOM 926 N N . HIS A 1 123 ? -11.116 -3.397 6.741 1.00 88.38 123 HIS A N 1
ATOM 927 C CA . HIS A 1 123 ? -11.926 -2.224 6.392 1.00 88.38 123 HIS A CA 1
ATOM 928 C C . HIS A 1 123 ? -13.296 -2.239 7.072 1.00 88.38 123 HIS A C 1
ATOM 930 O O . HIS A 1 123 ? -13.723 -1.219 7.607 1.00 88.38 123 HIS A O 1
ATOM 936 N N . LEU A 1 124 ? -13.969 -3.392 7.118 1.00 86.62 124 LEU A N 1
ATOM 937 C CA . LEU A 1 124 ? -15.242 -3.527 7.830 1.00 86.62 124 LEU A CA 1
ATOM 938 C C . LEU A 1 124 ? -15.083 -3.311 9.339 1.00 86.62 124 LEU A C 1
ATOM 940 O O . LEU A 1 124 ? -15.935 -2.666 9.944 1.00 86.62 124 LEU A O 1
ATOM 944 N N . ALA A 1 125 ? -14.014 -3.820 9.955 1.00 84.56 125 ALA A N 1
ATOM 945 C CA . ALA A 1 125 ? -13.761 -3.603 11.378 1.00 84.56 125 ALA A CA 1
ATOM 946 C C . ALA A 1 125 ? -13.539 -2.113 11.696 1.00 84.56 125 ALA A C 1
ATOM 948 O O . ALA A 1 125 ? -14.113 -1.600 12.653 1.00 84.56 125 ALA A O 1
ATOM 949 N N . LEU A 1 126 ? -12.773 -1.406 10.860 1.00 83.38 126 LEU A N 1
ATOM 950 C CA . LEU A 1 126 ? -12.495 0.025 11.024 1.00 83.38 126 LEU A CA 1
ATOM 951 C C . LEU A 1 126 ? -13.742 0.896 10.843 1.00 83.38 126 LEU A C 1
ATOM 953 O O . LEU A 1 126 ? -13.956 1.832 11.610 1.00 83.38 126 LEU A O 1
ATOM 957 N N . LEU A 1 127 ? -14.579 0.584 9.852 1.00 82.88 127 LEU A N 1
ATOM 958 C CA . LEU A 1 127 ? -15.803 1.342 9.577 1.00 82.88 127 LEU A CA 1
ATOM 959 C C . LEU A 1 127 ? -16.886 1.142 10.642 1.00 82.88 127 LEU A C 1
ATOM 961 O O . LEU A 1 127 ? -17.688 2.045 10.863 1.00 82.88 127 LEU A O 1
ATOM 965 N N . ASN A 1 128 ? -16.903 -0.016 11.306 1.00 80.25 128 ASN A N 1
ATOM 966 C CA . ASN A 1 128 ? -17.865 -0.331 12.365 1.00 80.25 128 ASN A CA 1
ATOM 967 C C . ASN A 1 128 ? -17.369 0.039 13.775 1.00 80.25 128 ASN A C 1
ATOM 969 O O . ASN A 1 128 ? -18.108 -0.148 14.744 1.00 80.25 128 ASN A O 1
ATOM 973 N N . ALA A 1 129 ? -16.135 0.531 13.918 1.00 72.94 129 ALA A N 1
ATOM 974 C CA . ALA A 1 129 ? -15.597 0.927 15.213 1.00 72.94 129 ALA A CA 1
ATOM 975 C C . ALA A 1 129 ? -16.341 2.169 15.759 1.00 72.94 129 ALA A C 1
ATOM 977 O O . ALA A 1 129 ? -16.529 3.136 15.012 1.00 72.94 129 ALA A O 1
ATOM 978 N N . PRO A 1 130 ? -16.756 2.176 17.042 1.00 61.34 130 PRO A N 1
ATOM 979 C CA . PRO A 1 130 ? -17.419 3.332 17.646 1.00 61.34 130 PRO A CA 1
ATOM 980 C C . PRO A 1 130 ? -16.518 4.578 17.636 1.00 61.34 130 PRO A C 1
ATOM 982 O O . PRO A 1 130 ? -15.293 4.466 17.712 1.00 61.34 130 PRO A O 1
ATOM 985 N N . GLU A 1 131 ? -17.126 5.769 17.534 1.00 54.53 131 GLU A N 1
ATOM 986 C CA . GLU A 1 131 ? -16.403 7.050 17.527 1.00 54.53 131 GLU A CA 1
ATOM 987 C C . GLU A 1 131 ? -15.483 7.194 18.750 1.00 54.53 131 GLU A C 1
ATOM 989 O O . GLU A 1 131 ? -15.869 6.800 19.856 1.00 54.53 131 GLU A O 1
ATOM 994 N N . PRO A 1 132 ? -14.275 7.772 18.596 1.00 51.53 132 PRO A N 1
ATOM 995 C CA . PRO A 1 132 ? -13.303 7.861 19.673 1.00 51.53 132 PRO A CA 1
ATOM 996 C C . PRO A 1 132 ? -13.658 9.005 20.635 1.00 51.53 132 PRO A C 1
ATOM 998 O O . PRO A 1 132 ? -12.953 10.000 20.750 1.00 51.53 132 PRO A O 1
ATOM 1001 N N . ALA A 1 133 ? -14.741 8.833 21.384 1.00 43.16 133 ALA A N 1
ATOM 1002 C CA . ALA A 1 133 ? -14.907 9.411 22.706 1.00 43.16 133 ALA A CA 1
ATOM 1003 C C . ALA A 1 133 ? -15.181 8.240 23.658 1.00 43.16 133 ALA A C 1
ATOM 1005 O O . ALA A 1 133 ? -16.287 7.716 23.714 1.00 43.16 133 ALA A O 1
ATOM 1006 N N . ALA A 1 134 ? -14.143 7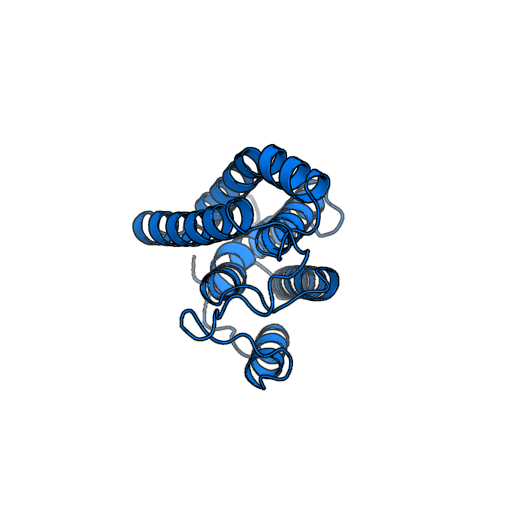.816 24.386 1.00 42.19 134 ALA A N 1
ATOM 1007 C CA . ALA A 1 134 ? -14.173 6.749 25.396 1.00 42.19 134 ALA A CA 1
ATOM 1008 C C . ALA A 1 134 ? -14.109 5.277 24.925 1.00 42.19 134 ALA A C 1
ATOM 1010 O O . ALA A 1 134 ? -14.494 4.385 25.678 1.00 42.19 134 ALA A O 1
ATOM 1011 N N . ALA A 1 135 ? -13.523 4.976 23.763 1.00 40.22 135 ALA A N 1
ATOM 1012 C CA . ALA A 1 135 ? -13.042 3.620 23.483 1.00 40.22 135 ALA A CA 1
ATOM 1013 C C . ALA A 1 135 ? -11.573 3.493 23.915 1.00 40.22 135 ALA A C 1
ATOM 1015 O O . ALA A 1 135 ? -10.645 3.599 23.113 1.00 40.22 135 ALA A O 1
ATOM 1016 N N . SER A 1 136 ? -11.357 3.292 25.218 1.00 39.00 136 SER A N 1
ATOM 1017 C CA . SER A 1 136 ? -10.141 2.635 25.692 1.00 39.00 136 SER A CA 1
ATOM 1018 C C . SER A 1 136 ? -9.980 1.341 24.911 1.00 39.00 136 SER A C 1
ATOM 1020 O O . SER A 1 136 ? -10.874 0.504 24.967 1.00 39.00 136 SER A O 1
ATOM 1022 N N . LEU A 1 137 ? -8.863 1.234 24.184 1.00 44.31 137 LEU A N 1
ATOM 1023 C CA . LEU A 1 137 ? -8.265 -0.006 23.697 1.00 44.31 137 LEU A CA 1
ATOM 1024 C C . LEU A 1 137 ? -9.313 -1.067 23.350 1.00 44.31 137 LEU A C 1
ATOM 1026 O O . LEU A 1 137 ? -9.605 -1.947 24.160 1.00 44.31 137 LEU A O 1
ATOM 1030 N N . ILE A 1 138 ? -9.849 -1.010 22.126 1.00 39.12 138 ILE A N 1
ATOM 1031 C CA . ILE A 1 138 ? -10.330 -2.246 21.507 1.00 39.12 138 ILE A CA 1
ATOM 1032 C C . ILE A 1 138 ? -9.183 -3.241 21.672 1.00 39.12 138 ILE A C 1
ATOM 1034 O O . ILE A 1 138 ? -8.074 -3.004 21.186 1.00 39.12 138 ILE A O 1
ATOM 1038 N N . ASP A 1 139 ? -9.443 -4.290 22.446 1.00 42.09 139 ASP A N 1
ATOM 1039 C CA . ASP A 1 139 ? -8.492 -5.338 22.762 1.00 42.09 139 ASP A CA 1
ATOM 1040 C C . ASP A 1 139 ? -8.231 -6.170 21.500 1.00 42.09 139 ASP A C 1
ATOM 1042 O O . ASP A 1 139 ? -8.758 -7.262 21.299 1.00 42.09 139 ASP A O 1
ATOM 1046 N N . LEU A 1 140 ? -7.402 -5.616 20.617 1.00 44.00 140 LEU A N 1
ATOM 1047 C CA . LEU A 1 140 ? -6.835 -6.310 19.469 1.00 44.00 140 LEU A CA 1
ATOM 1048 C C . LEU A 1 140 ? -5.763 -7.324 19.910 1.00 44.00 140 LEU A C 1
ATOM 1050 O O . LEU A 1 140 ? -5.125 -7.938 19.062 1.00 44.00 140 LEU A O 1
ATOM 1054 N N . SER A 1 141 ? -5.574 -7.581 21.214 1.00 37.53 141 SER A N 1
ATOM 1055 C CA . SER A 1 141 ? -4.645 -8.619 21.686 1.00 37.53 141 SER A CA 1
ATOM 1056 C C . SER A 1 141 ? -5.081 -10.023 21.262 1.00 37.53 141 SER A C 1
ATOM 1058 O O . SER A 1 141 ? -4.242 -10.920 21.210 1.00 37.53 141 SER A O 1
ATOM 1060 N N . GLN A 1 142 ? -6.356 -10.225 20.901 1.00 39.19 142 GLN A N 1
ATOM 1061 C CA . GLN A 1 142 ? -6.826 -11.474 20.285 1.00 39.19 142 GLN A CA 1
ATOM 1062 C C . GLN A 1 142 ? -6.721 -11.492 18.748 1.00 39.19 142 GLN A C 1
ATOM 1064 O O . GLN A 1 142 ? -7.019 -12.502 18.118 1.00 39.19 142 GLN A O 1
ATOM 1069 N N . THR A 1 143 ? -6.250 -10.415 18.116 1.00 40.19 143 THR A N 1
ATOM 1070 C CA . THR A 1 143 ? -5.900 -10.362 16.688 1.00 40.19 143 THR A CA 1
ATOM 1071 C C . THR A 1 143 ? -4.558 -9.641 16.546 1.00 40.19 143 THR A C 1
ATOM 1073 O O . THR A 1 143 ? -4.494 -8.485 16.157 1.00 40.19 143 THR A O 1
ATOM 1076 N N . PHE A 1 144 ? -3.489 -10.360 16.904 1.00 35.50 144 PHE A N 1
ATOM 1077 C CA . PHE A 1 144 ? -2.077 -9.970 16.790 1.00 35.50 144 PHE A CA 1
ATOM 1078 C C . PHE A 1 144 ? -1.733 -8.612 17.425 1.00 35.50 144 PHE A C 1
ATOM 1080 O O . PHE A 1 144 ? -1.769 -7.572 16.776 1.00 35.50 144 PHE A O 1
ATOM 1087 N N . ALA A 1 145 ? -1.315 -8.645 18.694 1.00 33.53 145 ALA A N 1
ATOM 1088 C CA . ALA A 1 145 ? -0.797 -7.489 19.420 1.00 33.53 145 ALA A CA 1
ATOM 1089 C C . ALA A 1 145 ? 0.301 -6.751 18.621 1.00 33.53 145 ALA A C 1
ATOM 1091 O O . ALA A 1 145 ? 1.431 -7.225 18.486 1.00 33.53 145 ALA A O 1
ATOM 1092 N N . VAL A 1 146 ? -0.060 -5.579 18.097 1.00 40.56 146 VAL A N 1
ATOM 1093 C CA . VAL A 1 146 ? 0.816 -4.624 17.417 1.00 40.56 146 VAL A CA 1
ATOM 1094 C C . VAL A 1 146 ? 1.613 -3.861 18.474 1.00 40.56 146 VAL A C 1
ATOM 1096 O O . VAL A 1 146 ? 1.047 -3.094 19.250 1.00 40.56 146 VAL A O 1
ATOM 1099 N N . ASN A 1 147 ? 2.932 -4.059 18.510 1.00 37.91 147 ASN A N 1
ATOM 1100 C CA . ASN A 1 147 ? 3.852 -3.270 19.329 1.00 37.91 147 ASN A CA 1
ATOM 1101 C C . ASN A 1 147 ? 4.852 -2.553 18.408 1.00 37.91 147 ASN A C 1
ATOM 1103 O O . ASN A 1 147 ? 5.609 -3.188 17.682 1.00 37.91 147 ASN A O 1
ATOM 1107 N N . THR A 1 148 ? 4.856 -1.222 18.426 1.00 40.03 148 THR A N 1
ATOM 1108 C CA . THR A 1 148 ? 5.731 -0.366 17.601 1.00 40.03 148 THR A CA 1
ATOM 1109 C C . THR A 1 148 ? 7.195 -0.349 18.065 1.00 40.03 148 THR A C 1
ATOM 1111 O O . THR A 1 148 ? 8.053 0.180 17.364 1.00 40.03 148 THR A O 1
ATOM 1114 N N . LEU A 1 149 ? 7.506 -0.974 19.206 1.00 37.50 149 LEU A N 1
ATOM 1115 C CA . LEU A 1 149 ? 8.865 -1.278 19.669 1.00 37.50 149 LEU A CA 1
ATOM 1116 C C . LEU A 1 149 ? 9.266 -2.739 19.390 1.00 37.50 149 LEU A C 1
ATOM 1118 O O . LEU A 1 149 ? 10.307 -3.185 19.875 1.00 37.50 149 LEU A O 1
ATOM 1122 N N . ASP A 1 150 ? 8.455 -3.501 18.643 1.00 46.03 150 ASP A N 1
ATOM 1123 C CA . ASP A 1 150 ? 8.751 -4.900 18.326 1.00 46.03 150 ASP A CA 1
ATOM 1124 C C . ASP A 1 150 ? 10.025 -4.974 17.450 1.00 46.03 150 ASP A C 1
ATOM 1126 O O . ASP A 1 150 ? 10.061 -4.393 16.358 1.00 46.03 150 ASP A O 1
ATOM 1130 N N . PRO A 1 151 ? 11.077 -5.702 17.881 1.00 50.75 151 PRO A N 1
ATOM 1131 C CA . PRO A 1 151 ? 12.282 -5.961 17.091 1.00 50.75 151 PRO A CA 1
ATOM 1132 C C . PRO A 1 151 ? 11.996 -6.501 15.687 1.00 50.75 151 PRO A C 1
ATOM 1134 O O . PRO A 1 151 ? 12.821 -6.343 14.789 1.00 50.75 151 PRO A O 1
ATOM 1137 N N . ARG A 1 152 ? 10.821 -7.101 15.469 1.00 50.56 152 ARG A N 1
ATOM 1138 C CA . ARG A 1 152 ? 10.347 -7.517 14.149 1.00 50.56 152 ARG A CA 1
ATOM 1139 C C . ARG A 1 152 ? 10.187 -6.353 13.183 1.00 50.56 152 ARG A C 1
ATOM 1141 O O . ARG A 1 152 ? 10.461 -6.555 12.011 1.00 50.56 152 ARG A O 1
ATOM 1148 N N . TYR A 1 153 ? 9.808 -5.154 13.635 1.00 52.72 153 TYR A N 1
ATOM 1149 C CA . TYR A 1 153 ? 9.750 -3.975 12.766 1.00 52.72 153 TYR A CA 1
ATOM 1150 C C . TYR A 1 153 ? 11.138 -3.573 12.288 1.00 52.72 153 TYR A C 1
ATOM 1152 O O . TYR A 1 153 ? 11.343 -3.347 11.100 1.00 52.72 153 TYR A O 1
ATOM 1160 N N . ARG A 1 154 ? 12.115 -3.573 13.202 1.00 53.19 154 ARG A N 1
ATOM 1161 C CA . ARG A 1 154 ? 13.515 -3.325 12.858 1.00 53.19 154 ARG A CA 1
ATOM 1162 C C . ARG A 1 154 ? 14.021 -4.379 11.878 1.00 53.19 154 ARG A C 1
ATOM 1164 O O . ARG A 1 154 ? 14.468 -4.017 10.807 1.00 53.19 154 ARG A O 1
ATOM 1171 N N . ALA A 1 155 ? 13.813 -5.660 12.176 1.00 60.19 155 ALA A N 1
ATOM 1172 C CA . ALA A 1 155 ? 14.205 -6.758 11.296 1.00 60.19 155 ALA A CA 1
ATOM 1173 C C . ALA A 1 155 ? 13.484 -6.733 9.931 1.00 60.19 155 ALA A C 1
ATOM 1175 O O . ALA A 1 155 ? 14.044 -7.165 8.928 1.00 60.19 155 ALA A O 1
ATOM 1176 N N . LEU A 1 156 ? 12.244 -6.240 9.868 1.00 57.66 156 LEU A N 1
ATOM 1177 C CA . LEU A 1 156 ? 11.475 -6.102 8.630 1.00 57.66 156 LEU A CA 1
ATOM 1178 C C . LEU A 1 156 ? 11.981 -4.935 7.773 1.00 57.66 156 LEU A C 1
ATOM 1180 O O . LEU A 1 156 ? 12.144 -5.094 6.564 1.00 57.66 156 LEU A O 1
ATOM 1184 N N . LEU A 1 157 ? 12.269 -3.790 8.397 1.00 56.09 157 LEU A N 1
ATOM 1185 C CA . LEU A 1 157 ? 12.960 -2.677 7.749 1.00 56.09 157 LEU A CA 1
ATOM 1186 C C . LEU A 1 157 ? 14.377 -3.087 7.312 1.00 56.09 157 LEU A C 1
ATOM 1188 O O . LEU A 1 157 ? 14.779 -2.762 6.202 1.00 56.09 157 LEU A O 1
ATOM 1192 N N . ASP A 1 158 ? 15.070 -3.903 8.109 1.00 60.16 158 ASP A N 1
ATOM 1193 C CA . ASP A 1 158 ? 16.385 -4.458 7.780 1.00 60.16 158 ASP A CA 1
ATOM 1194 C C . ASP A 1 158 ? 16.303 -5.447 6.592 1.00 60.16 158 ASP A C 1
ATOM 1196 O O . ASP A 1 158 ? 17.171 -5.445 5.724 1.00 60.16 158 ASP A O 1
ATOM 1200 N N . ARG A 1 159 ? 15.228 -6.248 6.466 1.00 59.75 159 ARG A N 1
ATOM 1201 C CA . ARG A 1 159 ? 14.951 -7.077 5.265 1.00 59.75 159 ARG A CA 1
ATOM 1202 C C . ARG A 1 159 ? 14.614 -6.244 4.029 1.00 59.75 159 ARG A C 1
ATOM 1204 O O . ARG A 1 159 ? 14.848 -6.690 2.909 1.00 59.75 159 ARG A O 1
ATOM 1211 N N . LEU A 1 160 ? 14.045 -5.058 4.224 1.00 53.94 160 LEU A N 1
ATOM 1212 C CA . LEU A 1 160 ? 13.869 -4.055 3.174 1.00 53.94 160 LEU A CA 1
ATOM 1213 C C . LEU A 1 160 ? 15.189 -3.336 2.828 1.00 53.94 160 LEU A C 1
ATOM 1215 O O . LEU A 1 160 ? 15.247 -2.691 1.780 1.00 53.94 160 LEU A O 1
ATOM 1219 N N . ASP A 1 161 ? 16.210 -3.416 3.691 1.00 49.88 161 ASP A N 1
ATOM 1220 C CA . ASP A 1 161 ? 17.544 -2.812 3.549 1.00 49.88 161 ASP A CA 1
ATOM 1221 C C . ASP A 1 161 ? 18.618 -3.760 2.982 1.00 49.88 161 ASP A C 1
ATOM 1223 O O . ASP A 1 161 ? 19.469 -3.312 2.213 1.00 49.88 161 ASP A O 1
ATOM 1227 N N . GLY A 1 162 ? 18.602 -5.056 3.312 1.00 48.16 162 GLY A N 1
ATOM 1228 C CA . GLY A 1 162 ? 19.588 -6.031 2.817 1.00 48.16 162 GLY A CA 1
ATOM 1229 C C . GLY A 1 162 ? 19.357 -6.344 1.333 1.00 48.16 162 GLY A C 1
ATOM 1230 O O . GLY A 1 162 ? 18.299 -6.842 0.967 1.00 48.16 162 GLY A O 1
ATOM 1231 N N . LEU A 1 163 ? 20.241 -6.052 0.373 1.00 43.00 163 LEU A N 1
ATOM 1232 C CA . LEU A 1 163 ? 21.618 -6.542 0.164 1.00 43.00 163 LEU A CA 1
ATOM 1233 C C . LEU A 1 163 ? 21.811 -8.069 0.154 1.00 43.00 163 LEU A C 1
ATOM 1235 O O . LEU A 1 163 ? 22.785 -8.510 -0.441 1.00 43.00 163 LEU A O 1
ATOM 1239 N N . ASP A 1 164 ? 20.859 -8.870 0.635 1.00 43.19 164 ASP A N 1
ATOM 1240 C CA . ASP A 1 164 ? 20.938 -10.334 0.607 1.00 43.19 164 ASP A CA 1
ATOM 1241 C C . ASP A 1 164 ? 19.577 -10.920 0.237 1.00 43.19 164 ASP A C 1
ATOM 1243 O O . ASP A 1 164 ? 18.715 -11.101 1.092 1.00 43.19 164 ASP A O 1
ATOM 1247 N N . SER A 1 165 ? 19.367 -11.159 -1.058 1.00 41.84 165 SER A N 1
ATOM 1248 C CA . SER A 1 165 ? 18.573 -12.262 -1.633 1.00 41.84 165 SER A CA 1
ATOM 1249 C C . SER A 1 165 ? 18.350 -11.966 -3.112 1.00 41.84 165 SER A C 1
ATOM 1251 O O . SER A 1 165 ? 17.241 -11.689 -3.569 1.00 41.84 165 SER A O 1
ATOM 1253 N N . VAL A 1 166 ? 19.434 -12.046 -3.884 1.00 40.97 166 VAL A N 1
ATOM 1254 C CA . VAL A 1 166 ? 19.339 -12.432 -5.296 1.00 40.97 166 VAL A CA 1
ATOM 1255 C C . VAL A 1 166 ? 19.109 -13.946 -5.317 1.00 40.97 166 VAL A C 1
ATOM 1257 O O . VAL A 1 166 ? 19.936 -14.708 -5.798 1.00 40.97 166 VAL A O 1
ATOM 1260 N N . GLU A 1 167 ? 18.006 -14.415 -4.737 1.00 37.91 167 GLU A N 1
ATOM 1261 C CA . GLU A 1 167 ? 17.499 -15.738 -5.077 1.00 37.91 167 GLU A CA 1
ATOM 1262 C C . GLU A 1 167 ? 16.529 -15.530 -6.229 1.00 37.91 167 GLU A C 1
ATOM 1264 O O . GLU A 1 167 ? 15.366 -15.189 -6.040 1.00 37.91 167 GLU A O 1
ATOM 1269 N N . HIS A 1 168 ? 17.099 -15.615 -7.433 1.00 36.25 168 HIS A N 1
ATOM 1270 C CA . HIS A 1 168 ? 16.432 -15.929 -8.691 1.00 36.25 168 HIS A CA 1
ATOM 1271 C C . HIS A 1 168 ? 14.944 -15.558 -8.751 1.00 36.25 168 HIS A C 1
ATOM 1273 O O . HIS A 1 168 ? 14.067 -16.412 -8.623 1.00 36.25 168 HIS A O 1
ATOM 1279 N N . ILE A 1 169 ? 14.659 -14.293 -9.066 1.00 35.56 169 ILE A N 1
ATOM 1280 C CA . ILE A 1 169 ? 13.387 -13.944 -9.703 1.00 35.56 169 ILE A CA 1
ATOM 1281 C C . ILE A 1 169 ? 13.487 -14.441 -11.151 1.00 35.56 169 ILE A C 1
ATOM 1283 O O . ILE A 1 169 ? 13.776 -13.678 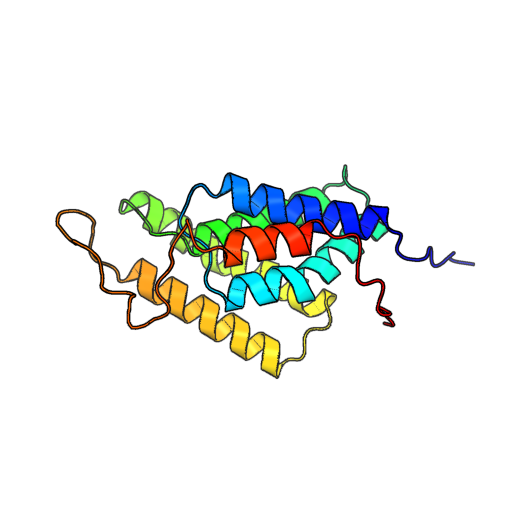-12.068 1.00 35.56 169 ILE A O 1
ATOM 1287 N N . ASN A 1 170 ? 13.342 -15.754 -11.339 1.00 30.73 170 ASN A N 1
ATOM 1288 C CA . ASN A 1 170 ? 12.940 -16.293 -12.628 1.00 30.73 170 ASN A CA 1
ATOM 1289 C C . ASN A 1 170 ? 11.443 -16.026 -12.750 1.00 30.73 170 ASN A C 1
ATOM 1291 O O . ASN A 1 170 ? 10.655 -16.532 -11.950 1.00 30.73 170 ASN A O 1
ATOM 1295 N N . MET A 1 171 ? 11.096 -15.199 -13.729 1.00 36.16 171 MET A N 1
ATOM 1296 C CA . MET A 1 171 ? 9.753 -15.138 -14.286 1.00 36.16 171 MET A CA 1
ATOM 1297 C C . MET A 1 171 ? 9.661 -16.143 -15.432 1.00 36.16 171 MET A C 1
ATOM 1299 O O . MET A 1 171 ? 10.650 -16.232 -16.197 1.00 36.16 171 MET A O 1
#

Secondary structure (DSSP, 8-state):
----PPPPHHHHHHHHHHHHHHHHHT-SSPPPHHHHHHIIIIIHHHHHHHHHHH-TTSHHHHHHHHHHHHHHHTTSPP-SHHHHHHHHHHHHHHHHHHHHHHHHTT--HHHHHH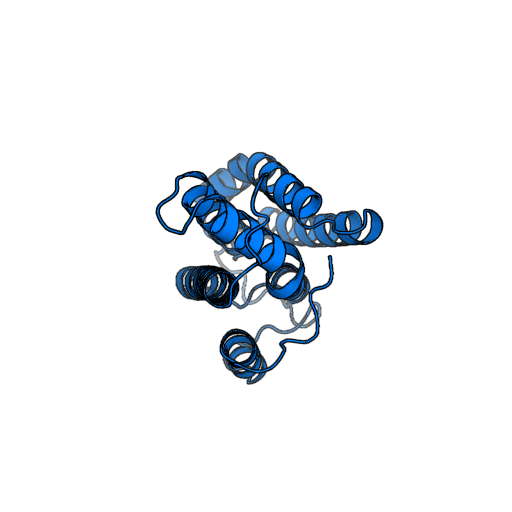HHHHHHHHHHHHHTSPPSSS-----GGGS----TT-HHHHHHHHHHH----------

pLDDT: mean 76.56, std 20.85, range [30.73, 97.06]

Radius of gyration: 17.18 Å; chains: 1; bounding box: 40×31×58 Å

Sequence (171 aa):
MTSSAMITIDDVRAAGSAIRQAIADADGPLPPAFLIEFLLSEWRRYLVYLHHQHGVDSAPWASVVDVTRRLLLSVLPLGDADQRSLVSQGLLRLVGEVRVGIAVAGMADAASERFLGELRAVHLALLNAPEPAAASLIDLSQTFAVNTLDPRYRALLDRLDGLDSVEHINM

Foldseek 3Di:
DPPPDDQDVVLLLLLLVLLVVLQVVLPAFHAAPLLLVCSVAQLSLLSSVQCVVANCVDPSNVVSSVLSNLLSNLLGQQADPVSLVVSVVCPVVSLVSVVVSCVVSVPDPVSNVVSVVVSVVSNVCRSPDDHPDPPDDPPCVVVDDTDPPPVVVVVSNVVSVDPDDPPDPDD